Protein AF-A0AAV5NKU8-F1 (afdb_monomer)

Secondary structure (DSSP, 8-state):
-----HHHHHS-HHHHHHHHHT-B-SSTTSPP-TTSB-----HHHHHHHHHHHHHHT-----HHHHHHHHHHHHTT--TT---S-HHHHHHHHHHHHHTT-S-EETTEEHHHHHHHHHTS-HHHHHHHHHHHHHHHHHHHHT------------

Structure (mmCIF, N/CA/C/O backbone):
data_AF-A0AAV5NKU8-F1
#
_entry.id   AF-A0AAV5NKU8-F1
#
loop_
_atom_site.group_PDB
_atom_site.id
_atom_site.type_symbol
_atom_site.label_atom_id
_atom_site.label_alt_id
_atom_site.label_comp_id
_atom_site.label_asym_id
_atom_site.label_entity_id
_atom_site.label_seq_id
_atom_site.pdbx_PDB_ins_code
_atom_site.Cartn_x
_atom_site.Cartn_y
_atom_site.Cartn_z
_atom_site.occupancy
_atom_site.B_iso_or_equiv
_atom_site.auth_seq_id
_atom_site.auth_comp_id
_atom_site.auth_asym_id
_atom_site.auth_atom_id
_atom_site.pdbx_PDB_model_num
ATOM 1 N N . MET A 1 1 ? -5.478 -26.366 -15.149 1.00 40.47 1 MET A N 1
ATOM 2 C CA . MET A 1 1 ? -5.643 -24.991 -14.630 1.00 40.47 1 MET A CA 1
ATOM 3 C C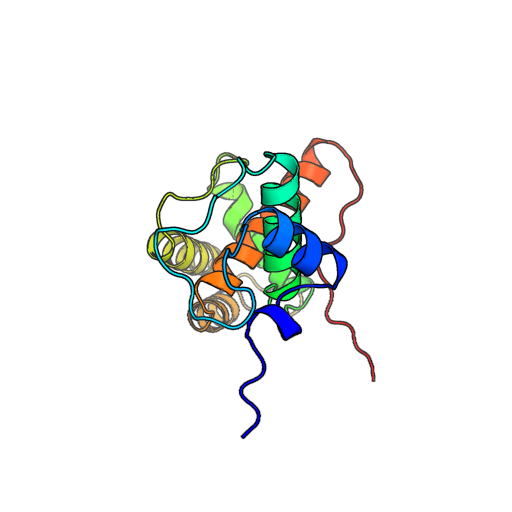 . MET A 1 1 ? -4.666 -24.119 -15.393 1.00 40.47 1 MET A C 1
ATOM 5 O O . MET A 1 1 ? -3.501 -24.484 -15.447 1.00 40.47 1 MET A O 1
ATOM 9 N N . ASN A 1 2 ? -5.136 -23.070 -16.071 1.00 46.34 2 ASN A N 1
ATOM 10 C CA . ASN A 1 2 ? -4.247 -22.144 -16.777 1.00 46.34 2 ASN A CA 1
ATOM 11 C C . ASN A 1 2 ? -3.330 -21.476 -15.747 1.00 46.34 2 ASN A C 1
ATOM 13 O O . ASN A 1 2 ? -3.816 -20.686 -14.940 1.00 46.34 2 ASN A O 1
ATOM 17 N N . ASN A 1 3 ? -2.034 -21.792 -15.777 1.00 55.09 3 ASN A N 1
ATOM 18 C CA . ASN A 1 3 ? -1.007 -20.992 -15.115 1.00 55.09 3 ASN A CA 1
ATOM 19 C C . ASN A 1 3 ? -0.924 -19.661 -15.868 1.00 55.09 3 ASN A C 1
ATOM 21 O O . ASN A 1 3 ? -0.111 -19.516 -16.776 1.00 55.09 3 ASN A O 1
ATOM 25 N N . LYS A 1 4 ? -1.831 -18.728 -15.562 1.00 61.09 4 LYS A N 1
ATOM 26 C CA . LYS A 1 4 ? -1.639 -17.330 -15.947 1.00 61.09 4 LYS A CA 1
ATOM 27 C C . LYS A 1 4 ? -0.415 -16.829 -15.196 1.00 61.09 4 LYS A C 1
ATOM 29 O O . LYS A 1 4 ? -0.316 -17.060 -13.988 1.00 61.09 4 LYS A O 1
ATOM 34 N N . ASP A 1 5 ? 0.512 -16.206 -15.911 1.00 69.12 5 ASP A N 1
ATOM 35 C CA . ASP A 1 5 ? 1.701 -15.644 -15.290 1.00 69.12 5 ASP A CA 1
ATOM 36 C C . ASP A 1 5 ? 1.256 -14.535 -14.317 1.00 69.12 5 ASP A C 1
ATOM 38 O O . ASP A 1 5 ? 0.379 -13.741 -14.675 1.00 69.12 5 ASP A O 1
ATOM 42 N N . PRO A 1 6 ? 1.798 -14.462 -13.087 1.00 71.44 6 PRO A N 1
ATOM 43 C CA . PRO A 1 6 ? 1.583 -13.335 -12.184 1.00 71.44 6 PRO A CA 1
ATOM 44 C C . PRO A 1 6 ? 1.677 -11.962 -12.850 1.00 71.44 6 PRO A C 1
ATOM 46 O O . PRO A 1 6 ? 0.877 -11.073 -12.559 1.00 71.44 6 PRO A O 1
ATOM 49 N N . ILE A 1 7 ? 2.594 -11.806 -13.803 1.00 70.88 7 ILE A N 1
ATOM 50 C CA . ILE A 1 7 ? 2.791 -10.566 -14.556 1.00 70.88 7 ILE A CA 1
ATOM 51 C C . ILE A 1 7 ? 1.539 -10.178 -15.365 1.00 70.88 7 ILE A C 1
ATOM 53 O O . ILE A 1 7 ? 1.243 -8.989 -15.511 1.00 70.88 7 ILE A O 1
ATOM 57 N N . ASP A 1 8 ? 0.764 -11.156 -15.841 1.00 74.31 8 ASP A N 1
ATOM 58 C CA . ASP A 1 8 ? -0.395 -10.920 -16.707 1.00 74.31 8 ASP A CA 1
ATOM 59 C C . ASP A 1 8 ? -1.555 -10.228 -15.980 1.00 74.31 8 ASP A C 1
ATOM 61 O O . ASP A 1 8 ? -2.326 -9.494 -16.604 1.00 74.31 8 ASP A O 1
ATOM 65 N N . PHE A 1 9 ? -1.693 -10.451 -14.669 1.00 77.69 9 PHE A N 1
ATOM 66 C CA . PHE A 1 9 ? -2.728 -9.806 -13.857 1.00 77.69 9 PHE A CA 1
ATOM 67 C C . PHE A 1 9 ? -2.180 -8.675 -12.977 1.00 77.69 9 PHE A C 1
ATOM 69 O O . PHE A 1 9 ? -2.890 -7.698 -12.727 1.00 77.69 9 PHE A O 1
ATOM 76 N N . LEU A 1 10 ? -0.907 -8.739 -12.571 1.00 72.75 10 LEU A N 1
ATOM 77 C CA . LEU A 1 10 ? -0.273 -7.696 -11.760 1.00 72.75 10 LEU A CA 1
ATOM 78 C C . LEU A 1 10 ? 0.143 -6.463 -12.560 1.00 72.75 10 LEU A C 1
ATOM 80 O O . LEU A 1 10 ? 0.176 -5.383 -11.989 1.00 72.75 10 LEU A O 1
ATOM 84 N N . PHE A 1 11 ? 0.367 -6.532 -13.875 1.00 78.19 11 PHE A N 1
ATOM 85 C CA . PHE A 1 11 ? 0.827 -5.367 -14.651 1.00 78.19 11 PHE A CA 1
ATOM 86 C C . PHE A 1 11 ? 0.007 -5.127 -15.924 1.00 78.19 11 PHE A C 1
ATOM 88 O O . PHE A 1 11 ? -0.521 -6.056 -16.524 1.00 78.19 11 PHE A O 1
ATOM 95 N N . SER A 1 12 ? -0.164 -3.860 -16.288 1.00 82.88 12 SER A N 1
ATOM 96 C CA . SER A 1 12 ? -0.740 -3.378 -17.543 1.00 82.88 12 SER A CA 1
ATOM 97 C C . SER A 1 12 ? 0.177 -3.716 -18.719 1.00 82.88 12 SER A C 1
ATOM 99 O O . SER A 1 12 ? 1.349 -4.029 -18.517 1.00 82.88 12 SER A O 1
ATOM 101 N N . ASP A 1 13 ? -0.318 -3.623 -19.956 1.00 79.19 13 ASP A N 1
ATOM 102 C CA . ASP A 1 13 ? 0.513 -3.840 -21.150 1.00 79.19 13 ASP A CA 1
ATOM 103 C C . ASP A 1 13 ? 1.748 -2.929 -21.176 1.00 79.19 13 ASP A C 1
ATOM 105 O O . ASP A 1 13 ? 2.859 -3.408 -21.389 1.00 79.19 13 ASP A O 1
ATOM 109 N N . THR A 1 14 ? 1.586 -1.643 -20.852 1.00 80.19 14 THR A N 1
ATOM 110 C CA . THR A 1 14 ? 2.699 -0.686 -20.770 1.00 80.19 14 THR A CA 1
ATOM 111 C C . THR A 1 14 ? 3.731 -1.101 -19.723 1.00 80.19 14 THR A C 1
ATOM 113 O O . THR A 1 14 ? 4.932 -1.072 -19.987 1.00 80.19 14 THR A O 1
ATOM 116 N N . SER A 1 15 ? 3.291 -1.526 -18.539 1.00 79.31 15 SER A N 1
ATOM 117 C CA . SER A 1 15 ? 4.205 -1.975 -17.484 1.00 79.31 15 SER A CA 1
ATOM 118 C C . SER A 1 15 ? 4.860 -3.311 -17.801 1.00 79.31 15 SER A C 1
ATOM 120 O O . SER A 1 15 ? 6.031 -3.504 -17.482 1.00 79.31 15 SER A O 1
ATOM 122 N N . ARG A 1 16 ? 4.166 -4.207 -18.509 1.00 78.06 16 ARG A N 1
ATOM 123 C CA . ARG A 1 16 ? 4.770 -5.417 -19.071 1.00 78.06 16 ARG A CA 1
ATOM 124 C C . ARG A 1 16 ? 5.858 -5.076 -20.079 1.00 78.06 16 ARG A C 1
ATOM 126 O O . ARG A 1 16 ? 6.945 -5.631 -19.991 1.00 78.06 16 ARG A O 1
ATOM 133 N N . GLU A 1 17 ? 5.617 -4.134 -20.988 1.00 74.12 17 GLU A N 1
ATOM 134 C CA . GLU A 1 17 ? 6.649 -3.664 -21.915 1.00 74.12 17 GLU A CA 1
ATOM 135 C C . GLU A 1 17 ? 7.850 -3.063 -21.186 1.00 74.12 17 GLU A C 1
ATOM 137 O O . GLU A 1 17 ? 8.984 -3.308 -21.591 1.00 74.12 17 GLU A O 1
ATOM 142 N N . ILE A 1 18 ? 7.624 -2.287 -20.121 1.00 73.56 18 ILE A N 1
ATOM 143 C CA . ILE A 1 18 ? 8.708 -1.772 -19.282 1.00 73.56 18 ILE A CA 1
ATOM 144 C C . ILE A 1 18 ? 9.472 -2.949 -18.664 1.00 73.56 18 ILE A C 1
ATOM 146 O O . ILE A 1 18 ? 10.675 -3.031 -18.871 1.00 73.56 18 ILE A O 1
ATOM 150 N N . LEU A 1 19 ? 8.799 -3.889 -17.990 1.00 71.50 19 LEU A N 1
ATOM 151 C CA . LEU A 1 19 ? 9.418 -5.078 -17.384 1.00 71.50 19 LEU A CA 1
ATOM 152 C C . LEU A 1 19 ? 10.234 -5.896 -18.393 1.00 71.50 19 LEU A C 1
ATOM 154 O O . LEU A 1 19 ? 11.363 -6.271 -18.094 1.00 71.50 19 LEU A O 1
ATOM 158 N N . PHE A 1 20 ? 9.703 -6.129 -19.595 1.00 69.88 20 PHE A N 1
ATOM 159 C CA . PHE A 1 20 ? 10.420 -6.832 -20.658 1.00 69.88 20 PHE A CA 1
ATOM 160 C C . PHE A 1 20 ? 11.594 -6.020 -21.213 1.00 69.88 20 PHE A C 1
ATOM 162 O O . PHE A 1 20 ? 12.604 -6.601 -21.581 1.00 69.88 20 PHE A O 1
ATOM 169 N N . LYS A 1 21 ? 11.525 -4.684 -21.230 1.00 66.12 21 LYS A N 1
ATOM 170 C CA . LYS A 1 21 ? 12.679 -3.830 -21.568 1.00 66.12 21 LYS A CA 1
ATOM 171 C C . LYS A 1 21 ? 13.755 -3.831 -20.478 1.00 66.12 21 LYS A C 1
ATOM 173 O O . LYS A 1 21 ? 14.907 -3.540 -20.783 1.00 66.12 21 LYS A O 1
ATOM 178 N N . LEU A 1 22 ? 13.398 -4.146 -19.230 1.00 64.69 22 LEU A N 1
ATOM 179 C CA . LEU A 1 22 ? 14.352 -4.308 -18.125 1.00 64.69 22 LEU A CA 1
ATOM 180 C C . LEU A 1 22 ? 15.054 -5.674 -18.132 1.00 64.69 22 LEU A C 1
ATOM 182 O O . LEU A 1 22 ? 15.999 -5.869 -17.372 1.00 64.69 22 LEU A O 1
ATOM 186 N N . VAL A 1 23 ? 14.601 -6.620 -18.958 1.00 61.53 23 VAL A N 1
ATOM 187 C CA . VAL A 1 23 ? 15.121 -7.990 -19.005 1.00 61.53 23 VAL A CA 1
ATOM 188 C C . VAL A 1 23 ? 15.324 -8.401 -20.464 1.00 61.53 23 VAL A C 1
ATOM 190 O O . VAL A 1 23 ? 14.366 -8.806 -21.119 1.00 61.53 23 VAL A O 1
ATOM 193 N N . ASP A 1 24 ? 16.555 -8.362 -20.987 1.00 56.38 24 ASP A N 1
ATOM 194 C CA . ASP A 1 24 ? 16.829 -8.974 -22.293 1.00 56.38 24 ASP A CA 1
ATOM 195 C C . ASP A 1 24 ? 16.977 -10.491 -22.129 1.00 56.38 24 ASP A C 1
ATOM 197 O O . ASP A 1 24 ? 18.058 -11.021 -21.854 1.00 56.38 24 ASP A O 1
ATOM 201 N N . LYS A 1 25 ? 15.854 -11.208 -22.257 1.00 53.19 25 LYS A N 1
ATOM 202 C CA . LYS A 1 25 ? 15.877 -12.668 -22.342 1.00 53.19 25 LYS A CA 1
ATOM 203 C C . LYS A 1 25 ? 16.493 -13.074 -23.675 1.00 53.19 25 LYS A C 1
ATOM 205 O O . LYS A 1 25 ? 15.813 -13.013 -24.702 1.00 53.19 25 LYS A O 1
ATOM 210 N N . LYS A 1 26 ? 17.705 -13.640 -23.654 1.00 53.38 26 LYS A N 1
ATOM 211 C CA . LYS A 1 26 ? 18.305 -14.258 -24.859 1.00 53.38 26 LYS A CA 1
ATOM 212 C C . LYS A 1 26 ? 17.389 -15.316 -25.480 1.00 53.38 26 LYS A C 1
ATOM 214 O O . LYS A 1 26 ? 17.390 -15.512 -26.697 1.00 53.38 26 LYS A O 1
ATOM 219 N N . HIS A 1 27 ? 16.568 -15.964 -24.650 1.00 55.94 27 HIS A N 1
ATOM 220 C CA . HIS A 1 27 ? 15.579 -16.956 -25.057 1.00 55.94 27 HIS A CA 1
ATOM 221 C C . HIS A 1 27 ? 14.190 -16.617 -24.477 1.00 55.94 27 HIS A C 1
ATOM 223 O O . HIS A 1 27 ? 13.855 -17.034 -23.368 1.00 55.94 27 HIS A O 1
ATOM 229 N N . PRO A 1 28 ? 13.322 -15.895 -25.217 1.00 53.19 28 PRO A N 1
ATOM 230 C CA . PRO A 1 28 ? 12.057 -15.356 -24.694 1.00 53.19 28 PRO A CA 1
ATOM 231 C C . PRO A 1 28 ? 11.029 -16.411 -24.244 1.00 53.19 28 PRO A C 1
ATOM 233 O O . PRO A 1 28 ? 10.048 -16.066 -23.591 1.00 53.19 28 PRO A O 1
ATOM 236 N N . LYS A 1 29 ? 11.237 -17.693 -24.571 1.00 53.25 29 LYS A N 1
ATOM 237 C CA . LYS A 1 29 ? 10.358 -18.814 -24.187 1.00 53.25 29 LYS A CA 1
ATOM 238 C C . LYS A 1 29 ? 10.923 -19.696 -23.069 1.00 53.25 29 LYS A C 1
ATOM 240 O O . LYS A 1 29 ? 10.268 -20.661 -22.686 1.00 53.25 29 LYS A O 1
ATOM 245 N N . GLU A 1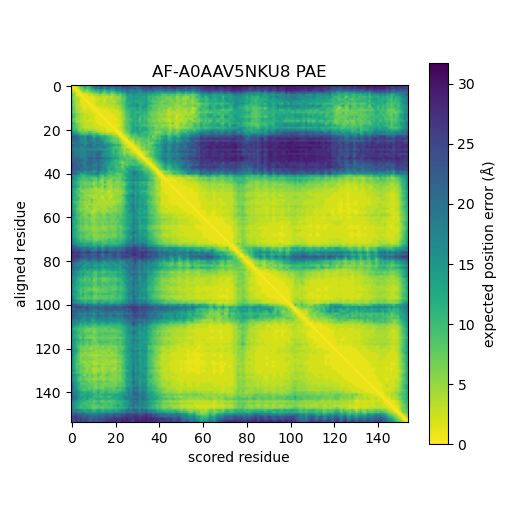 30 ? 12.113 -19.390 -22.560 1.00 53.75 30 GLU A N 1
ATOM 246 C CA . GLU A 1 30 ? 12.783 -20.187 -21.531 1.00 53.75 30 GLU A CA 1
ATOM 247 C C . GLU A 1 30 ? 12.692 -19.519 -20.145 1.00 53.75 30 GLU A C 1
ATOM 249 O O . GLU A 1 30 ? 12.362 -18.329 -19.998 1.00 53.75 30 GLU A O 1
ATOM 254 N N . LEU A 1 31 ? 12.928 -20.322 -19.102 1.00 52.31 31 LEU A N 1
ATOM 255 C CA . LEU A 1 31 ? 13.062 -19.832 -17.729 1.00 52.31 31 LEU A CA 1
ATOM 256 C C . LEU A 1 31 ? 14.261 -18.879 -17.658 1.00 52.31 31 LEU A C 1
ATOM 258 O O . LEU A 1 31 ? 15.283 -19.140 -18.287 1.00 52.31 31 LEU A O 1
ATOM 262 N N . ALA A 1 32 ? 14.124 -17.784 -16.903 1.00 54.75 32 ALA A N 1
ATOM 263 C CA . ALA A 1 32 ? 15.195 -16.801 -16.754 1.00 54.75 32 ALA A CA 1
ATOM 264 C C . ALA A 1 32 ? 16.474 -17.499 -16.269 1.00 54.75 32 ALA A C 1
ATOM 266 O O . ALA A 1 32 ? 16.460 -18.207 -15.258 1.00 54.75 32 ALA A O 1
ATOM 267 N N . SER A 1 33 ? 17.564 -17.325 -17.010 1.00 52.12 33 SER A N 1
ATOM 268 C CA . SER A 1 33 ? 18.875 -17.869 -16.663 1.00 52.12 33 SER A CA 1
ATOM 269 C C . SER A 1 33 ? 19.802 -16.695 -16.362 1.00 52.12 33 SER A C 1
ATOM 271 O O . SER A 1 33 ? 19.637 -15.621 -16.929 1.00 52.12 33 SER A O 1
ATOM 273 N N . GLY A 1 34 ? 20.798 -16.863 -15.489 1.00 48.47 34 GLY A N 1
ATOM 274 C CA . GLY A 1 34 ? 21.737 -15.788 -15.114 1.00 48.47 34 GLY A CA 1
ATOM 275 C C . GLY A 1 34 ? 22.653 -15.279 -16.244 1.00 48.47 34 GLY A C 1
ATOM 276 O O . GLY A 1 34 ? 23.720 -14.751 -15.954 1.00 48.47 34 GLY A O 1
ATOM 277 N N . THR A 1 35 ? 22.282 -15.494 -17.509 1.00 50.06 35 THR A N 1
ATOM 278 C CA . THR A 1 35 ? 22.993 -15.087 -18.731 1.00 50.06 35 THR A CA 1
ATOM 279 C C . THR A 1 35 ? 22.223 -14.056 -19.574 1.00 50.06 35 THR A C 1
ATOM 281 O O . THR A 1 35 ? 22.706 -13.656 -20.641 1.00 50.06 35 THR A O 1
ATOM 284 N N . ASP A 1 36 ? 21.044 -13.642 -19.095 1.00 59.28 36 ASP A N 1
ATOM 285 C CA . ASP A 1 36 ? 20.210 -12.587 -19.673 1.00 59.28 36 ASP A CA 1
ATOM 286 C C . ASP A 1 36 ? 20.886 -11.214 -19.483 1.00 59.28 36 ASP A C 1
ATOM 288 O O . ASP A 1 36 ? 21.386 -10.901 -18.397 1.00 59.28 36 ASP A O 1
ATOM 292 N N . ASP A 1 37 ? 20.944 -10.407 -20.547 1.00 54.22 37 ASP A N 1
ATOM 293 C CA . ASP A 1 37 ? 21.579 -9.087 -20.514 1.00 54.22 37 ASP A CA 1
ATOM 294 C C . ASP A 1 37 ? 20.602 -8.092 -19.853 1.00 54.22 37 ASP A C 1
ATOM 296 O O . ASP A 1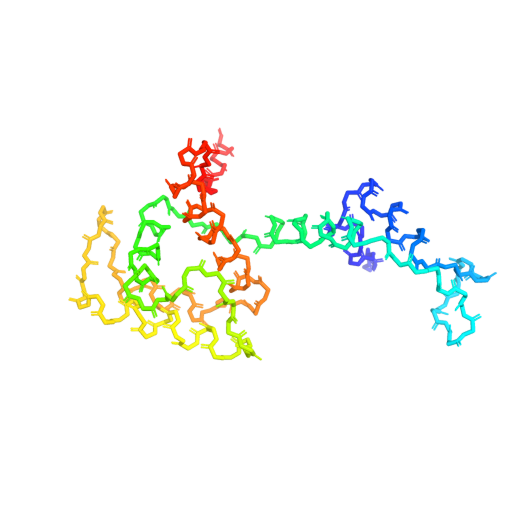 37 ? 19.553 -7.733 -20.385 1.00 54.22 37 ASP A O 1
ATOM 300 N N . VAL A 1 38 ? 20.895 -7.671 -18.623 1.00 54.75 38 VAL A N 1
ATOM 301 C CA . VAL A 1 38 ? 20.043 -6.718 -17.896 1.00 54.75 38 VAL A CA 1
ATOM 302 C C . VAL A 1 38 ? 20.456 -5.303 -18.302 1.00 54.75 38 VAL A C 1
ATOM 304 O O . VAL A 1 38 ? 21.540 -4.847 -17.938 1.00 54.75 38 VAL A O 1
ATOM 307 N N . PHE A 1 39 ? 19.614 -4.591 -19.055 1.00 55.94 39 PHE A N 1
ATOM 308 C CA . PHE A 1 39 ? 19.790 -3.146 -19.238 1.00 55.94 39 PHE A CA 1
ATOM 309 C C . PHE A 1 39 ? 19.572 -2.431 -17.901 1.00 55.94 39 PHE A C 1
ATOM 311 O O . PHE A 1 39 ? 18.681 -2.806 -17.137 1.00 55.94 39 PHE A O 1
ATOM 318 N N . GLU A 1 40 ? 20.350 -1.380 -17.620 1.00 55.81 40 GLU A N 1
ATOM 319 C CA . GLU A 1 40 ? 20.123 -0.560 -16.427 1.00 55.81 40 GLU A CA 1
ATOM 320 C C . GLU A 1 40 ? 18.710 0.047 -16.483 1.00 55.81 40 GLU A C 1
ATOM 322 O O . GLU A 1 40 ? 18.416 0.845 -17.383 1.00 55.81 40 GLU A O 1
ATOM 327 N N . PRO A 1 41 ? 17.810 -0.308 -15.548 1.00 63.53 41 PRO A N 1
ATOM 328 C CA . PRO A 1 41 ? 16.500 0.308 -15.490 1.00 63.53 41 PRO A CA 1
ATOM 329 C C . PRO A 1 41 ? 16.654 1.811 -15.278 1.00 63.53 41 PRO A C 1
ATOM 331 O O . PRO A 1 41 ? 17.393 2.256 -14.397 1.00 63.53 41 PRO A O 1
ATOM 334 N N . THR A 1 42 ? 15.901 2.619 -16.028 1.00 71.62 42 THR A N 1
ATOM 335 C CA . THR A 1 42 ? 15.774 4.026 -15.643 1.00 71.62 42 THR A CA 1
ATOM 336 C C . THR A 1 42 ? 15.058 4.091 -14.296 1.00 71.62 42 THR A C 1
ATOM 338 O O . THR A 1 42 ? 14.092 3.367 -14.051 1.00 71.62 42 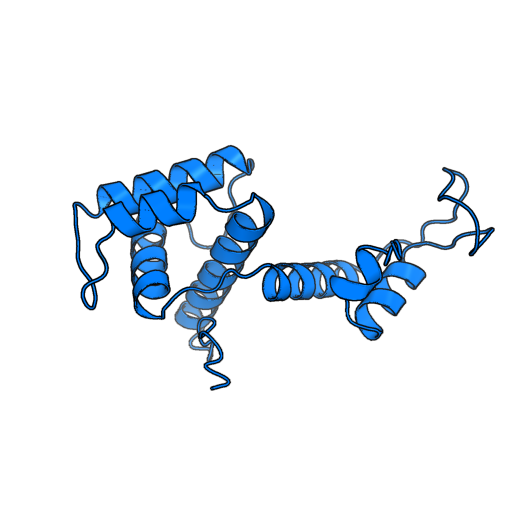THR A O 1
ATOM 341 N N . ILE A 1 43 ? 15.503 4.986 -13.418 1.00 71.38 43 ILE A N 1
ATOM 342 C CA . ILE A 1 43 ? 14.861 5.224 -12.117 1.00 71.38 43 ILE A CA 1
ATOM 343 C C . ILE A 1 43 ? 13.349 5.480 -12.291 1.00 71.38 43 ILE A C 1
ATOM 345 O O . ILE A 1 43 ? 12.534 4.998 -11.508 1.00 71.38 43 ILE A O 1
ATOM 349 N N . SER A 1 44 ? 12.962 6.174 -13.365 1.00 73.75 44 SER A N 1
ATOM 350 C CA . SER A 1 44 ? 11.564 6.421 -13.728 1.00 73.75 44 SER A CA 1
ATOM 351 C C . SER A 1 44 ? 10.774 5.138 -13.994 1.00 73.75 44 SER A C 1
ATOM 353 O O . SER A 1 44 ? 9.658 5.015 -13.502 1.00 73.75 44 SER A O 1
ATOM 355 N N . ALA A 1 45 ? 11.343 4.174 -14.724 1.00 76.38 45 ALA A N 1
ATOM 356 C CA . ALA A 1 45 ? 10.695 2.890 -14.986 1.00 76.38 45 ALA A CA 1
ATOM 357 C C . ALA A 1 45 ? 10.417 2.118 -13.688 1.00 76.38 45 ALA A C 1
ATOM 359 O O . ALA A 1 45 ? 9.319 1.599 -13.505 1.00 76.38 45 ALA A O 1
ATOM 360 N N . VAL A 1 46 ? 11.377 2.102 -12.757 1.00 78.94 46 VAL A N 1
ATOM 361 C CA . VAL A 1 46 ? 11.209 1.450 -11.447 1.00 78.94 46 VAL A CA 1
ATOM 362 C C . VAL A 1 46 ? 10.078 2.096 -10.649 1.00 78.94 46 VAL A C 1
ATOM 364 O O . VAL A 1 46 ? 9.244 1.386 -10.093 1.00 78.94 46 VAL A O 1
ATOM 367 N N . PHE A 1 47 ? 10.011 3.430 -10.616 1.00 80.00 47 PHE A N 1
ATOM 368 C CA . PHE A 1 47 ? 8.948 4.129 -9.891 1.00 80.00 47 PHE A CA 1
ATOM 369 C C . PHE A 1 47 ? 7.564 3.931 -10.510 1.00 80.00 47 PHE A C 1
ATOM 371 O O . PHE A 1 47 ? 6.606 3.788 -9.760 1.00 80.00 47 PHE A O 1
ATOM 378 N N . VAL A 1 48 ? 7.455 3.876 -11.842 1.00 84.50 48 VAL A N 1
ATOM 379 C CA . VAL A 1 48 ? 6.184 3.582 -12.527 1.00 84.50 48 VAL A CA 1
ATOM 380 C C . VAL A 1 48 ? 5.693 2.177 -12.180 1.00 84.50 48 VAL A C 1
ATOM 382 O O . VAL A 1 48 ? 4.535 2.004 -11.813 1.00 84.50 48 VAL A O 1
ATOM 385 N N . LEU A 1 49 ? 6.578 1.178 -12.237 1.00 85.50 49 LEU A N 1
ATOM 386 C CA . LEU A 1 49 ? 6.227 -0.198 -11.879 1.00 85.50 49 LEU A CA 1
ATOM 387 C C . LEU A 1 49 ? 5.843 -0.328 -10.403 1.00 85.50 49 LEU A C 1
ATOM 389 O O . LEU A 1 49 ? 4.902 -1.046 -10.072 1.00 85.50 49 LEU A O 1
ATOM 393 N N . PHE A 1 50 ? 6.560 0.369 -9.521 1.00 86.56 50 PHE A N 1
ATOM 394 C CA . PHE A 1 50 ? 6.249 0.394 -8.098 1.00 86.56 50 PHE A CA 1
ATOM 395 C C . PHE A 1 50 ? 4.885 1.039 -7.827 1.00 86.56 50 PHE A C 1
ATOM 397 O O . PHE A 1 50 ? 4.081 0.452 -7.110 1.00 86.56 50 PHE A O 1
ATOM 404 N N . ASP A 1 51 ? 4.604 2.204 -8.419 1.00 89.00 51 ASP A N 1
ATOM 405 C CA . ASP A 1 51 ? 3.307 2.879 -8.299 1.00 89.00 51 ASP A CA 1
ATOM 406 C C . ASP A 1 51 ? 2.164 1.980 -8.786 1.00 89.00 51 ASP A C 1
ATOM 408 O O . ASP A 1 51 ? 1.188 1.781 -8.064 1.00 89.00 51 ASP A O 1
ATOM 412 N N . GLU A 1 52 ? 2.304 1.353 -9.960 1.00 90.31 52 GLU A N 1
ATOM 413 C CA . GLU A 1 52 ? 1.269 0.447 -10.463 1.00 90.31 52 GLU A CA 1
ATOM 414 C C . GLU A 1 52 ? 1.044 -0.745 -9.523 1.00 90.31 52 GLU A C 1
ATOM 416 O O . GLU A 1 52 ? -0.103 -1.086 -9.222 1.00 90.31 52 GLU A O 1
ATOM 421 N N . LEU A 1 53 ? 2.123 -1.353 -9.021 1.00 88.56 53 LEU A N 1
ATOM 422 C CA . LEU A 1 53 ? 2.030 -2.470 -8.088 1.00 88.56 53 LEU A CA 1
ATOM 423 C C . LEU A 1 53 ? 1.316 -2.060 -6.793 1.00 88.56 53 LEU A C 1
ATOM 425 O O . LEU A 1 53 ? 0.425 -2.773 -6.339 1.00 88.56 53 LEU A O 1
ATOM 429 N N . MET A 1 54 ? 1.663 -0.906 -6.215 1.00 92.31 54 MET A N 1
ATOM 430 C CA . MET A 1 54 ? 1.013 -0.412 -4.997 1.00 92.31 54 MET A CA 1
ATOM 431 C C . MET A 1 54 ? -0.463 -0.096 -5.235 1.00 92.31 54 MET A C 1
ATOM 433 O O . MET A 1 54 ? -1.298 -0.457 -4.409 1.00 92.31 54 MET A O 1
ATOM 437 N N . ASN A 1 55 ? -0.814 0.514 -6.369 1.00 90.81 55 ASN A N 1
ATOM 438 C CA . ASN A 1 55 ? -2.208 0.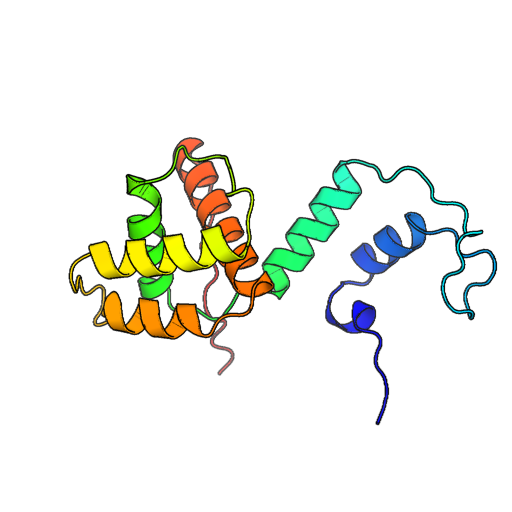802 -6.701 1.00 90.81 55 ASN A CA 1
ATOM 439 C C . ASN A 1 55 ? -3.031 -0.481 -6.868 1.00 90.81 55 ASN A C 1
ATOM 441 O O . ASN A 1 55 ? -4.130 -0.568 -6.330 1.00 90.81 55 ASN A O 1
ATOM 445 N N . LYS A 1 56 ? -2.497 -1.513 -7.533 1.00 89.81 56 LYS A N 1
ATOM 446 C CA . LYS A 1 56 ? -3.211 -2.793 -7.681 1.00 89.81 56 LYS A CA 1
ATOM 447 C C . LYS A 1 56 ? -3.285 -3.623 -6.409 1.00 89.81 56 LYS A C 1
ATOM 449 O O . LYS A 1 56 ? -4.210 -4.413 -6.260 1.00 89.81 56 LYS A O 1
ATOM 454 N N . SER A 1 57 ? -2.305 -3.491 -5.522 1.00 91.25 57 SER A N 1
ATOM 455 C CA . SER A 1 57 ? -2.285 -4.177 -4.226 1.00 91.25 57 SER A CA 1
ATOM 456 C C . SER A 1 57 ? -2.914 -3.355 -3.103 1.00 91.25 57 SER A C 1
ATOM 458 O O . SER A 1 57 ? -2.830 -3.749 -1.943 1.00 91.25 57 SER A O 1
ATOM 460 N N . THR A 1 58 ? -3.519 -2.209 -3.420 1.00 93.56 58 THR A N 1
ATOM 461 C CA . THR A 1 58 ? -4.245 -1.406 -2.439 1.00 93.56 58 THR A CA 1
ATOM 462 C C . THR A 1 58 ? -5.492 -2.176 -1.994 1.00 93.56 58 THR A C 1
ATOM 464 O O . THR A 1 58 ? -6.314 -2.514 -2.844 1.00 93.56 58 THR A O 1
ATOM 467 N N . PRO A 1 59 ? -5.648 -2.464 -0.690 1.00 93.44 59 PRO A N 1
ATOM 468 C CA . PRO A 1 59 ? -6.811 -3.187 -0.193 1.00 93.44 59 PRO A CA 1
ATOM 469 C C . PRO A 1 59 ? -8.071 -2.314 -0.223 1.00 93.44 59 PRO A C 1
ATOM 471 O O . PRO A 1 59 ? -8.004 -1.091 -0.068 1.00 93.44 59 PRO A O 1
ATOM 474 N N . ASP A 1 60 ? -9.231 -2.962 -0.333 1.00 91.75 60 ASP A N 1
ATOM 475 C CA . ASP A 1 60 ? -10.530 -2.297 -0.238 1.00 91.75 60 ASP A CA 1
ATOM 476 C C . ASP A 1 60 ? -10.805 -1.849 1.205 1.00 91.75 60 ASP A C 1
ATOM 478 O O . ASP A 1 60 ? -11.102 -2.639 2.114 1.00 91.75 60 ASP A O 1
ATOM 482 N N . LEU A 1 61 ? -10.698 -0.539 1.410 1.00 92.25 61 LEU A N 1
ATOM 483 C CA . LEU A 1 61 ? -10.951 0.133 2.676 1.00 92.25 61 LEU A CA 1
ATOM 484 C C . LEU A 1 61 ? -11.991 1.239 2.483 1.00 92.25 61 LEU A C 1
ATOM 486 O O . LEU A 1 61 ? -11.954 1.999 1.512 1.00 92.25 61 LEU A O 1
ATOM 490 N N . TYR A 1 62 ? -12.916 1.354 3.431 1.00 91.00 62 TYR A N 1
ATOM 491 C CA . TYR A 1 62 ? -13.847 2.470 3.494 1.00 91.00 62 TYR A CA 1
ATOM 492 C C . TYR A 1 62 ? -13.096 3.774 3.762 1.00 91.00 62 TYR A C 1
ATOM 494 O O . TYR A 1 62 ? -12.045 3.803 4.402 1.00 91.00 62 TYR A O 1
ATOM 502 N N . HIS A 1 63 ? -13.677 4.892 3.329 1.00 90.06 63 HIS A N 1
ATOM 503 C CA . HIS A 1 63 ? -13.076 6.210 3.530 1.00 90.06 63 HIS A CA 1
ATOM 504 C C . HIS A 1 63 ? -12.760 6.501 5.009 1.00 90.06 63 HIS A C 1
ATOM 506 O O . HIS A 1 63 ? -11.697 7.025 5.329 1.00 90.06 63 HIS A O 1
ATOM 512 N N . SER A 1 64 ? -13.646 6.106 5.923 1.00 90.44 64 SER A N 1
ATOM 513 C CA . SER A 1 64 ? -13.445 6.220 7.370 1.00 90.44 64 SER A CA 1
ATOM 514 C C . SER A 1 64 ? -12.258 5.399 7.887 1.00 90.44 64 SER A C 1
ATOM 516 O O . SER A 1 64 ? -11.521 5.889 8.741 1.00 90.44 64 SER A O 1
ATOM 518 N N . GLU A 1 65 ? -12.018 4.202 7.340 1.00 93.25 65 GLU A N 1
ATOM 519 C CA . GLU A 1 65 ? -10.837 3.388 7.669 1.00 93.25 65 GLU A CA 1
ATOM 520 C C . GLU A 1 65 ? -9.557 4.102 7.229 1.00 93.25 65 GLU A C 1
ATOM 522 O O . GLU A 1 65 ? -8.611 4.217 8.009 1.00 93.25 65 GLU A O 1
ATOM 527 N N . TRP A 1 66 ? -9.541 4.658 6.014 1.00 93.62 66 TRP A N 1
ATOM 528 C CA . TRP A 1 66 ? -8.397 5.431 5.530 1.00 93.62 66 TRP A CA 1
ATOM 529 C C . TRP A 1 66 ? -8.095 6.654 6.395 1.00 93.62 66 TRP A C 1
ATOM 531 O O . TRP A 1 66 ? -6.927 6.944 6.665 1.00 93.62 66 TRP A O 1
ATOM 541 N N . LEU A 1 67 ? -9.125 7.371 6.846 1.00 90.75 67 LEU A N 1
ATOM 542 C CA . LEU A 1 67 ? -8.957 8.521 7.733 1.00 90.75 67 LEU A CA 1
ATOM 543 C C . LEU A 1 67 ? -8.367 8.114 9.091 1.00 90.75 67 LEU A C 1
ATOM 545 O O . LEU A 1 67 ? -7.430 8.763 9.555 1.00 90.75 67 LEU A O 1
ATOM 549 N N . LEU A 1 68 ? -8.848 7.020 9.692 1.00 91.62 68 LEU A N 1
ATOM 550 C CA . LEU A 1 68 ? -8.299 6.491 10.947 1.00 91.62 68 LEU A CA 1
ATOM 551 C C . LEU A 1 68 ? -6.840 6.051 10.798 1.00 91.62 68 LEU A C 1
ATOM 553 O O . LEU A 1 68 ? -6.010 6.375 11.646 1.00 91.62 68 LEU A O 1
ATOM 557 N N . ILE A 1 69 ? -6.500 5.369 9.702 1.00 92.56 69 ILE A N 1
ATOM 558 C CA . ILE A 1 69 ? -5.115 4.980 9.401 1.00 92.56 69 ILE A CA 1
ATOM 559 C C . ILE A 1 69 ? -4.232 6.219 9.224 1.00 92.56 69 ILE A C 1
ATOM 561 O O . ILE A 1 69 ? -3.121 6.275 9.754 1.00 92.56 69 ILE A O 1
ATOM 565 N N . THR A 1 70 ? -4.723 7.228 8.500 1.00 90.31 70 THR A N 1
ATOM 566 C CA . THR A 1 70 ? -3.998 8.489 8.298 1.00 90.31 70 THR A CA 1
ATOM 567 C C . THR A 1 70 ? -3.701 9.146 9.639 1.00 90.31 70 THR A C 1
ATOM 569 O O . THR A 1 70 ? -2.563 9.540 9.895 1.00 90.31 70 THR A O 1
ATOM 572 N N . GLU A 1 71 ? -4.691 9.222 10.526 1.00 89.06 71 GLU A N 1
ATOM 573 C CA . GLU A 1 71 ? -4.528 9.790 11.863 1.00 89.06 71 GLU A CA 1
ATOM 574 C C . GLU A 1 71 ? -3.531 9.000 12.721 1.00 89.06 71 GLU A C 1
ATOM 576 O O . GLU A 1 71 ? -2.623 9.598 13.306 1.00 89.06 71 GLU A O 1
ATOM 581 N N . ALA A 1 72 ? -3.645 7.668 12.738 1.00 88.81 72 ALA A N 1
ATOM 582 C CA . ALA A 1 72 ? -2.738 6.782 13.466 1.00 88.81 72 ALA A CA 1
ATOM 583 C C . ALA A 1 72 ? -1.270 6.994 13.057 1.00 88.81 72 ALA A C 1
ATOM 585 O O . ALA A 1 72 ? -0.373 6.996 13.902 1.00 88.81 72 ALA A O 1
ATOM 586 N N . LEU A 1 73 ? -1.018 7.217 11.764 1.00 86.25 73 LEU A N 1
ATOM 587 C CA . LEU A 1 73 ? 0.334 7.377 11.227 1.00 86.25 73 LEU A CA 1
ATOM 588 C C . LEU A 1 73 ? 0.853 8.825 11.278 1.00 86.25 73 LEU A C 1
ATOM 590 O O . LEU A 1 73 ? 2.064 9.032 11.379 1.00 86.25 73 LEU A O 1
ATOM 594 N N . THR A 1 74 ? -0.028 9.831 11.268 1.00 80.81 74 THR A N 1
ATOM 595 C CA . THR A 1 74 ? 0.360 11.257 11.234 1.00 80.81 74 THR A CA 1
ATOM 596 C C . THR A 1 74 ? 1.147 11.682 12.476 1.00 80.81 74 THR A C 1
ATOM 598 O O . THR A 1 74 ? 2.087 12.467 12.370 1.00 80.81 74 THR A O 1
ATOM 601 N N . ASN A 1 75 ? 0.808 11.145 13.651 1.00 67.12 75 ASN A N 1
ATOM 602 C CA . ASN A 1 75 ? 1.418 11.568 14.917 1.00 67.12 75 ASN A CA 1
ATOM 603 C C . ASN A 1 75 ? 2.790 10.934 15.200 1.00 67.12 75 ASN A C 1
ATOM 605 O O . ASN A 1 75 ? 3.525 11.433 16.051 1.00 67.12 75 ASN A O 1
ATOM 609 N N . LYS A 1 76 ? 3.143 9.839 14.514 1.00 64.62 76 LYS A N 1
ATOM 610 C CA . LYS A 1 76 ? 4.334 9.034 14.838 1.00 64.62 76 LYS A CA 1
ATOM 611 C C . LYS A 1 76 ? 5.462 9.118 13.813 1.00 64.62 76 LYS A C 1
ATOM 613 O O . LYS A 1 76 ? 6.602 8.796 14.143 1.00 64.62 76 LYS A O 1
ATOM 618 N N . TYR A 1 77 ? 5.184 9.559 12.588 1.00 60.44 77 TYR A N 1
ATOM 619 C CA . TYR A 1 77 ? 6.161 9.511 11.503 1.00 60.44 77 TYR A CA 1
ATOM 620 C C . TYR A 1 77 ? 6.738 10.873 11.140 1.00 60.44 77 TYR A C 1
ATOM 622 O O . TYR A 1 77 ? 6.033 11.858 10.936 1.00 60.44 77 TYR A O 1
ATOM 630 N N . THR A 1 78 ? 8.058 10.901 10.934 1.00 54.84 78 THR A N 1
ATOM 631 C CA . THR A 1 78 ? 8.655 11.906 10.053 1.00 54.84 78 THR A CA 1
ATOM 632 C C . THR A 1 78 ? 8.184 11.577 8.627 1.00 54.84 78 THR A C 1
ATOM 634 O O . THR A 1 78 ? 8.448 10.464 8.172 1.00 54.84 78 THR A O 1
ATOM 637 N N . PRO A 1 79 ? 7.495 12.483 7.911 1.00 53.84 79 PRO A N 1
ATOM 638 C CA . PRO A 1 79 ? 6.514 12.108 6.879 1.00 53.84 79 PRO A CA 1
ATOM 639 C C . PRO A 1 79 ? 7.023 11.429 5.587 1.00 53.84 79 PRO A C 1
ATOM 641 O O . PRO A 1 79 ? 6.261 11.317 4.634 1.00 53.84 79 PRO A O 1
ATOM 644 N N . TYR A 1 80 ? 8.286 10.991 5.499 1.00 57.06 80 TYR A N 1
ATOM 645 C CA . TYR A 1 80 ? 8.900 10.594 4.219 1.00 57.06 80 TYR A CA 1
ATOM 646 C C . TYR A 1 80 ? 9.760 9.334 4.240 1.00 57.06 80 TYR A C 1
ATOM 648 O O . TYR A 1 80 ? 10.368 9.023 3.217 1.00 57.06 80 TYR A O 1
ATOM 656 N N . ARG A 1 81 ? 9.852 8.604 5.358 1.00 60.50 81 ARG A N 1
ATOM 657 C CA . ARG A 1 81 ? 10.684 7.394 5.407 1.00 60.50 81 ARG A CA 1
ATOM 658 C C . ARG A 1 81 ? 9.857 6.178 5.796 1.00 60.50 81 ARG A C 1
ATOM 660 O O . ARG A 1 81 ? 9.394 6.085 6.927 1.00 60.50 81 ARG A O 1
ATOM 667 N N . LEU A 1 82 ? 9.705 5.256 4.845 1.00 64.69 82 LEU A N 1
ATOM 668 C CA . LEU A 1 82 ? 9.203 3.910 5.114 1.00 64.69 82 LEU A CA 1
ATOM 669 C C . LEU A 1 82 ? 10.117 3.224 6.133 1.00 64.69 82 LEU A C 1
ATOM 671 O O . LEU A 1 82 ? 11.329 3.466 6.155 1.00 64.69 82 LEU A O 1
ATOM 675 N N . MET A 1 83 ? 9.548 2.365 6.977 1.00 71.62 83 MET A N 1
ATOM 676 C CA . MET A 1 83 ? 10.369 1.560 7.876 1.00 71.62 83 MET A CA 1
ATOM 677 C C . MET A 1 83 ? 11.197 0.548 7.077 1.00 71.62 83 MET A C 1
ATOM 679 O O . MET A 1 83 ? 10.772 0.040 6.044 1.00 71.62 83 MET A O 1
ATOM 683 N N . ASN A 1 84 ? 12.367 0.190 7.604 1.00 73.38 84 ASN A N 1
ATOM 684 C CA . ASN A 1 84 ? 13.302 -0.724 6.937 1.00 73.38 84 ASN A CA 1
ATOM 685 C C . ASN A 1 84 ? 12.877 -2.210 7.004 1.00 73.38 84 ASN A C 1
ATOM 687 O O . ASN A 1 84 ? 13.667 -3.084 6.658 1.00 73.38 84 ASN A O 1
ATOM 691 N N . SER A 1 85 ? 11.681 -2.522 7.515 1.00 83.19 85 SER A N 1
ATOM 692 C CA . SER A 1 85 ? 11.194 -3.893 7.705 1.00 83.19 85 SER A CA 1
ATOM 693 C C . SER A 1 85 ? 9.683 -3.969 7.517 1.00 83.19 85 SER A C 1
ATOM 695 O O . SER A 1 85 ? 8.949 -3.224 8.166 1.00 83.19 85 SER A O 1
ATOM 697 N N . LEU A 1 86 ? 9.230 -4.916 6.690 1.00 81.81 86 LEU A N 1
ATOM 698 C CA . LEU A 1 86 ? 7.811 -5.208 6.442 1.00 81.81 86 LEU A CA 1
ATOM 699 C C . LEU A 1 86 ? 7.076 -5.579 7.739 1.00 81.81 86 LEU A C 1
ATOM 701 O O . LEU A 1 86 ? 6.053 -4.987 8.076 1.00 81.81 86 LEU A O 1
ATOM 705 N N . ASN A 1 87 ? 7.669 -6.474 8.535 1.00 83.50 87 ASN A N 1
ATOM 706 C CA . ASN A 1 87 ? 7.141 -6.850 9.849 1.00 83.50 87 ASN A CA 1
ATOM 707 C C . ASN A 1 87 ? 7.086 -5.655 10.811 1.00 83.50 87 ASN A C 1
ATOM 709 O O . ASN A 1 87 ? 6.168 -5.554 11.624 1.00 83.50 87 ASN A O 1
ATOM 713 N N . GLY A 1 88 ? 8.063 -4.747 10.711 1.00 84.75 88 GLY A N 1
ATOM 714 C CA . GLY A 1 88 ? 8.072 -3.494 11.464 1.00 84.75 88 GLY A CA 1
ATOM 715 C C . GLY A 1 88 ? 6.895 -2.596 11.088 1.00 84.75 88 GLY A C 1
ATOM 716 O O . GLY A 1 88 ? 6.171 -2.161 11.978 1.00 84.75 88 GLY A O 1
ATOM 717 N N . MET A 1 89 ? 6.660 -2.396 9.786 1.00 86.75 89 MET A N 1
ATOM 718 C CA . MET A 1 89 ? 5.540 -1.594 9.275 1.00 86.75 89 MET A CA 1
ATOM 719 C C . MET A 1 89 ? 4.195 -2.139 9.742 1.00 86.75 89 MET A C 1
ATOM 721 O O . MET A 1 89 ? 3.380 -1.397 10.283 1.00 86.75 89 MET A O 1
ATOM 725 N N . LYS A 1 90 ? 3.975 -3.450 9.590 1.00 89.56 90 LYS A N 1
ATOM 726 C CA . LYS A 1 90 ? 2.720 -4.083 10.002 1.00 89.56 90 LYS A CA 1
ATOM 727 C C . LYS A 1 90 ? 2.470 -3.920 11.499 1.00 89.56 90 LYS A C 1
ATOM 729 O O . LYS A 1 90 ? 1.388 -3.500 11.898 1.00 89.56 90 LYS A O 1
ATOM 734 N N . ARG A 1 91 ? 3.474 -4.226 12.327 1.00 88.44 91 ARG A N 1
ATOM 735 C CA . ARG A 1 91 ? 3.366 -4.091 13.784 1.00 88.44 91 ARG A CA 1
ATOM 736 C C . ARG A 1 91 ? 3.087 -2.648 14.194 1.00 88.44 91 ARG A C 1
ATOM 738 O O . ARG A 1 91 ? 2.220 -2.428 15.030 1.00 88.44 91 ARG A O 1
ATOM 745 N N . GLU A 1 92 ? 3.807 -1.689 13.621 1.00 88.50 92 GLU A N 1
ATOM 746 C CA . GLU A 1 92 ? 3.641 -0.279 13.969 1.00 88.50 92 GLU A CA 1
ATOM 747 C C . GLU A 1 92 ? 2.253 0.231 13.593 1.00 88.50 92 GLU A C 1
ATOM 749 O O . GLU A 1 92 ? 1.627 0.917 14.395 1.00 88.50 92 GLU A O 1
ATOM 754 N N . LEU A 1 93 ? 1.752 -0.116 12.406 1.00 89.75 93 LEU A N 1
ATOM 755 C CA . LEU A 1 93 ? 0.418 0.286 11.971 1.00 89.75 93 LEU A CA 1
ATOM 756 C C . LEU A 1 93 ? -0.669 -0.272 12.898 1.00 89.75 93 LEU A C 1
ATOM 758 O O . LEU A 1 93 ? -1.528 0.482 13.349 1.00 89.75 93 LEU A O 1
ATOM 762 N N . VAL A 1 94 ? -0.594 -1.565 13.233 1.00 91.25 94 VAL A N 1
ATOM 763 C CA . VAL A 1 94 ? -1.532 -2.200 14.172 1.00 91.25 94 VAL A CA 1
ATOM 764 C C . VAL A 1 94 ? -1.475 -1.506 15.532 1.00 91.25 94 VAL A C 1
ATOM 766 O O . VAL A 1 94 ? -2.498 -1.018 16.001 1.00 91.25 94 VAL A O 1
ATOM 769 N N . MET A 1 95 ? -0.284 -1.373 16.123 1.00 89.31 95 MET A N 1
ATOM 770 C CA . MET A 1 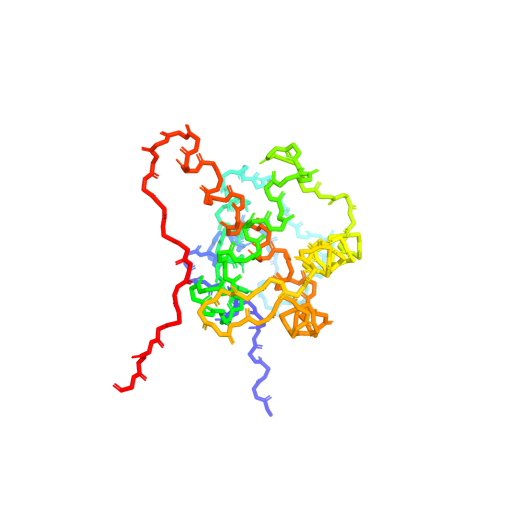95 ? -0.124 -0.720 17.426 1.00 89.31 95 MET A CA 1
ATOM 771 C C . MET A 1 95 ? -0.597 0.738 17.406 1.00 89.31 95 MET A C 1
ATOM 773 O O . MET A 1 95 ? -1.212 1.199 18.355 1.00 89.31 95 MET A O 1
ATOM 777 N N . SER A 1 96 ? -0.358 1.472 16.319 1.00 89.69 96 SER A N 1
ATOM 778 C CA . SER A 1 96 ? -0.780 2.874 16.205 1.00 89.69 96 SER A CA 1
ATOM 779 C C . SER A 1 96 ? -2.292 3.042 16.143 1.00 89.69 96 SER A C 1
ATOM 781 O O . SER A 1 96 ? -2.803 4.038 16.643 1.00 89.69 96 SER A O 1
ATOM 783 N N . LEU A 1 97 ? -3.006 2.083 15.557 1.00 90.31 97 LEU A N 1
ATOM 784 C CA . LEU A 1 97 ? -4.468 2.066 15.570 1.00 90.31 97 LEU A CA 1
ATOM 785 C C . LEU A 1 97 ? -5.029 1.683 16.941 1.00 90.31 97 LEU A C 1
ATOM 787 O O . LEU A 1 97 ? -6.032 2.252 17.374 1.00 90.31 97 LEU A O 1
ATOM 791 N N . GLU A 1 98 ? -4.375 0.757 17.642 1.00 89.19 98 GLU A N 1
ATOM 792 C CA . GLU A 1 98 ? -4.734 0.396 19.019 1.00 89.19 98 GLU A CA 1
ATOM 793 C C . GLU A 1 98 ? -4.505 1.571 19.984 1.00 89.19 98 GLU A C 1
ATOM 795 O O . GLU A 1 98 ? -5.352 1.847 20.835 1.00 89.19 98 GLU A O 1
ATOM 800 N N . ASP A 1 99 ? -3.421 2.327 19.791 1.00 88.00 99 ASP A N 1
ATOM 801 C CA . ASP A 1 99 ? -3.078 3.516 20.581 1.00 88.00 99 ASP A CA 1
ATOM 802 C C . ASP A 1 99 ? -4.086 4.670 20.417 1.00 88.00 99 ASP A C 1
ATOM 804 O O . ASP A 1 99 ? -4.121 5.571 21.258 1.00 88.00 99 ASP A O 1
ATOM 808 N N . LEU A 1 100 ? -4.939 4.654 19.380 1.00 86.00 100 LEU A N 1
ATOM 809 C CA . LEU A 1 100 ? -6.054 5.607 19.263 1.00 86.00 100 LEU A CA 1
ATOM 810 C C . LEU A 1 100 ? -7.142 5.379 20.330 1.00 86.00 100 LEU A C 1
ATOM 812 O O . LEU A 1 100 ? -8.019 6.228 20.485 1.00 86.00 100 LEU A O 1
ATOM 816 N N . GLY A 1 101 ? -7.087 4.274 21.083 1.00 76.31 101 GLY A N 1
ATOM 817 C CA . GLY A 1 101 ? -7.875 4.083 22.300 1.00 76.31 101 GLY A CA 1
ATOM 818 C C . GLY A 1 101 ? -9.369 3.846 22.071 1.00 76.31 101 GLY A C 1
ATOM 819 O O . GLY A 1 101 ? -10.179 4.354 22.843 1.00 76.31 101 GLY A O 1
ATOM 820 N N . GLY A 1 102 ? -9.739 3.101 21.023 1.00 69.06 102 GLY A N 1
ATOM 821 C CA . GLY A 1 102 ? -11.145 2.834 20.681 1.00 69.06 102 GLY A CA 1
ATOM 822 C C . GLY A 1 102 ? -11.846 4.049 20.077 1.00 69.06 102 GLY A C 1
ATOM 823 O O . GLY A 1 102 ? -13.045 4.256 20.259 1.00 69.06 102 GLY A O 1
ATOM 824 N N . LYS A 1 103 ? -11.078 4.919 19.412 1.00 76.06 103 LYS A N 1
ATOM 825 C CA . LYS A 1 103 ? -11.643 6.044 18.677 1.00 76.06 103 LYS A CA 1
ATOM 826 C C . LYS A 1 103 ? -12.506 5.497 17.548 1.00 76.06 103 LYS A C 1
ATOM 828 O O . LYS A 1 103 ? -12.010 4.786 16.676 1.00 76.06 103 LYS A O 1
ATOM 833 N N . GLU A 1 104 ? -13.769 5.900 17.541 1.00 76.81 104 GLU A N 1
ATOM 834 C CA . GLU A 1 104 ? -14.683 5.595 16.453 1.00 76.81 104 GLU A CA 1
ATOM 835 C C . GLU A 1 104 ? -14.769 6.758 15.467 1.00 76.81 104 GLU A C 1
ATOM 837 O O . GLU A 1 104 ? -14.933 7.923 15.846 1.00 76.81 104 GLU A O 1
ATOM 842 N N . LEU A 1 105 ? -14.699 6.436 14.178 1.00 75.38 105 LEU A N 1
ATOM 843 C CA . LEU A 1 105 ? -15.001 7.377 13.108 1.00 75.38 105 LEU A CA 1
ATOM 844 C C . LEU A 1 105 ? -16.028 6.748 12.170 1.00 75.38 105 LEU A C 1
ATOM 846 O O . LEU A 1 105 ? -15.768 5.714 11.562 1.00 75.38 105 LEU A O 1
ATOM 850 N N . PHE A 1 106 ? -17.202 7.375 12.050 1.00 74.06 106 PHE A N 1
ATOM 851 C CA . PHE A 1 106 ? -18.323 6.852 11.258 1.00 74.06 106 PHE A CA 1
ATOM 852 C C . PHE A 1 106 ? -18.670 5.383 11.592 1.00 74.06 106 PHE A C 1
ATOM 854 O O . PHE A 1 106 ? -18.867 4.574 10.690 1.00 74.06 106 PHE A O 1
ATOM 861 N N . ASN A 1 107 ? -18.746 5.047 12.888 1.00 78.38 107 ASN A N 1
ATOM 862 C CA . ASN A 1 107 ? -19.003 3.695 13.416 1.00 78.38 107 ASN A CA 1
ATOM 863 C C . ASN A 1 107 ? -17.920 2.650 13.092 1.00 78.38 107 ASN A C 1
ATOM 865 O O . ASN A 1 107 ? -18.193 1.455 13.153 1.00 78.38 107 ASN A O 1
ATOM 869 N N . ILE A 1 108 ? -16.712 3.079 12.721 1.00 82.12 108 ILE A N 1
ATOM 870 C CA . ILE A 1 108 ? -15.558 2.187 12.607 1.00 82.12 108 ILE A CA 1
ATOM 871 C C . ILE A 1 108 ? -14.687 2.371 13.834 1.00 82.12 108 ILE A C 1
ATOM 873 O O . ILE A 1 108 ? -14.151 3.458 14.044 1.00 82.12 108 ILE A O 1
ATOM 877 N N . ASP A 1 109 ? -14.546 1.300 14.605 1.00 88.19 109 ASP A N 1
ATOM 878 C CA . ASP A 1 109 ? -13.676 1.227 15.770 1.00 88.19 109 ASP A CA 1
ATOM 879 C C . ASP A 1 109 ? -12.218 0.964 15.358 1.00 88.19 109 ASP A C 1
ATOM 881 O O . ASP A 1 109 ? -11.918 0.104 14.520 1.00 88.19 109 ASP A O 1
ATOM 885 N N . SER A 1 110 ? -11.287 1.715 15.951 1.00 89.56 110 SER A N 1
ATOM 886 C CA . SER A 1 110 ? -9.865 1.613 15.616 1.00 89.56 110 SER A CA 1
ATOM 887 C C . SER A 1 110 ? -9.260 0.252 15.986 1.00 89.56 110 SER A C 1
ATOM 889 O O . SER A 1 110 ? -8.319 -0.195 15.325 1.00 89.56 110 SER A O 1
ATOM 891 N N . PHE A 1 111 ? -9.808 -0.440 16.990 1.00 90.06 111 PHE A N 1
ATOM 892 C CA . PHE A 1 111 ? -9.359 -1.767 17.411 1.00 90.06 111 PHE A CA 1
ATOM 893 C C . PHE A 1 111 ? -9.911 -2.881 16.506 1.00 90.06 111 PHE A C 1
ATOM 895 O O . PHE A 1 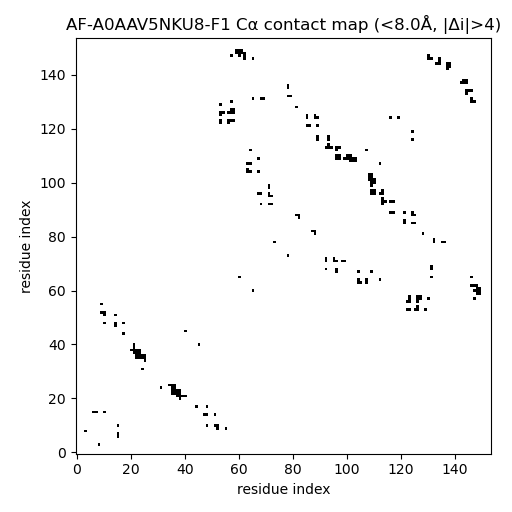111 ? -9.218 -3.853 16.205 1.00 90.06 111 PHE A O 1
ATOM 902 N N . GLU A 1 112 ? -11.134 -2.756 15.996 1.00 90.50 112 GLU A N 1
ATOM 903 C CA . GLU A 1 112 ? -11.635 -3.634 14.934 1.00 90.50 112 GLU A CA 1
ATOM 904 C C . GLU A 1 112 ? -10.836 -3.466 13.638 1.00 90.50 112 GLU A C 1
ATOM 906 O O . GLU A 1 112 ? -10.439 -4.458 13.014 1.00 90.50 112 GLU A O 1
ATOM 911 N N . LEU A 1 113 ? -10.512 -2.222 13.276 1.00 92.69 113 LEU A N 1
ATOM 912 C CA . LEU A 1 113 ? -9.662 -1.930 12.126 1.00 92.69 113 LEU A CA 1
ATOM 913 C C . LEU A 1 113 ? -8.246 -2.506 12.295 1.00 92.69 113 LEU A C 1
ATOM 915 O O . LEU A 1 113 ? -7.699 -3.063 11.341 1.00 92.69 113 LEU A O 1
ATOM 919 N N . SER A 1 114 ? -7.659 -2.454 13.499 1.00 92.69 114 SER A N 1
ATOM 920 C CA . SER A 1 114 ? -6.331 -3.036 13.752 1.00 92.69 114 SER A CA 1
ATOM 921 C C . SER A 1 114 ? -6.312 -4.550 13.493 1.00 92.69 114 SER A C 1
ATOM 923 O O . SER A 1 114 ? -5.390 -5.060 12.848 1.00 92.69 114 SER A O 1
ATOM 925 N N . LYS A 1 115 ? -7.371 -5.270 13.892 1.00 92.31 115 LYS A N 1
ATOM 926 C CA . LYS A 1 115 ? -7.534 -6.709 13.615 1.00 92.31 115 LYS A CA 1
ATOM 927 C C . LYS A 1 115 ? -7.674 -6.997 12.126 1.00 92.31 115 LYS A C 1
ATOM 929 O O . LYS A 1 115 ? -7.068 -7.953 11.643 1.00 92.31 115 LYS A O 1
ATOM 934 N N . LYS A 1 116 ? -8.444 -6.181 11.395 1.00 93.56 116 LYS A N 1
ATOM 935 C CA . LYS A 1 116 ? -8.572 -6.298 9.933 1.00 93.56 116 LYS A CA 1
ATOM 936 C C . LYS A 1 116 ? -7.199 -6.175 9.267 1.00 93.56 116 LYS A C 1
ATOM 938 O O . LYS A 1 116 ? -6.808 -7.056 8.505 1.00 93.56 116 LYS A O 1
ATOM 943 N N . ILE A 1 117 ? -6.429 -5.148 9.628 1.00 93.06 117 ILE A N 1
ATOM 944 C CA . ILE A 1 117 ? -5.086 -4.904 9.079 1.00 93.06 117 ILE A CA 1
ATOM 945 C C . ILE A 1 117 ? -4.091 -6.005 9.464 1.00 93.06 117 ILE A C 1
ATOM 947 O O . ILE A 1 117 ? -3.213 -6.355 8.674 1.00 93.06 117 ILE A O 1
ATOM 951 N N . ALA A 1 118 ? -4.232 -6.622 10.638 1.00 91.56 118 ALA A N 1
ATOM 952 C CA . ALA A 1 118 ? -3.409 -7.771 11.010 1.00 91.56 118 ALA A CA 1
ATOM 953 C C . ALA A 1 118 ? -3.571 -8.962 10.038 1.00 91.56 118 ALA A C 1
ATOM 955 O O . ALA A 1 118 ? -2.651 -9.775 9.916 1.00 91.56 118 ALA A O 1
ATOM 956 N N . GLY A 1 119 ? -4.690 -9.044 9.310 1.00 92.38 119 GLY A N 1
ATOM 957 C CA . GLY A 1 119 ? -4.932 -10.031 8.256 1.00 92.38 119 GLY A CA 1
ATOM 958 C C . GLY A 1 119 ? -4.305 -9.701 6.898 1.00 92.38 119 GLY A C 1
ATOM 959 O O . GLY A 1 119 ? -4.196 -10.598 6.066 1.00 92.38 119 GLY A O 1
ATOM 960 N N . PHE A 1 120 ? -3.861 -8.462 6.670 1.00 94.12 120 PHE A N 1
ATOM 961 C CA . PHE A 1 120 ? -3.295 -8.049 5.384 1.00 94.12 120 PHE A CA 1
ATOM 962 C C . PHE A 1 120 ? -1.935 -8.699 5.121 1.00 94.12 120 PHE A C 1
ATOM 964 O O . PHE A 1 120 ? -1.120 -8.911 6.032 1.00 94.12 120 PHE A O 1
ATOM 971 N N . SER A 1 121 ? -1.698 -9.004 3.851 1.00 92.81 121 SER A N 1
ATOM 972 C CA . SER A 1 121 ? -0.411 -9.419 3.308 1.00 92.81 121 SER A CA 1
ATOM 973 C C . SER A 1 121 ? 0.601 -8.274 3.340 1.00 92.81 121 SER A C 1
ATOM 975 O O . SER A 1 121 ? 0.248 -7.097 3.409 1.00 92.81 121 SER A O 1
ATOM 977 N N . ASP A 1 122 ? 1.887 -8.606 3.250 1.00 89.88 122 ASP A N 1
ATOM 978 C CA . ASP A 1 122 ? 2.951 -7.599 3.294 1.00 89.88 122 ASP A CA 1
ATOM 979 C C . ASP A 1 122 ? 2.833 -6.564 2.166 1.00 89.88 122 ASP A C 1
ATOM 981 O O . ASP A 1 122 ? 3.138 -5.388 2.366 1.00 89.88 122 ASP A O 1
ATOM 985 N N . ILE A 1 123 ? 2.364 -6.985 0.987 1.00 89.81 123 ILE A N 1
ATOM 986 C CA . ILE A 1 123 ? 2.195 -6.089 -0.158 1.00 89.81 123 ILE A CA 1
ATOM 987 C C . ILE A 1 123 ? 1.019 -5.124 0.036 1.00 89.81 123 ILE A C 1
ATOM 989 O O . ILE A 1 123 ? 1.141 -3.952 -0.312 1.00 89.81 123 ILE A O 1
ATOM 993 N N . GLU A 1 124 ? -0.069 -5.568 0.670 1.00 93.50 124 GLU A N 1
ATOM 994 C CA . GLU A 1 124 ? -1.194 -4.703 1.048 1.00 93.50 124 GLU A CA 1
ATOM 995 C C . GLU A 1 124 ? -0.779 -3.698 2.128 1.00 93.50 124 GLU A C 1
ATOM 997 O O . GLU A 1 124 ? -1.141 -2.526 2.049 1.00 93.50 124 GLU A O 1
ATOM 1002 N N . ILE A 1 125 ? 0.039 -4.112 3.105 1.00 92.56 125 ILE A N 1
ATOM 1003 C CA . ILE A 1 125 ? 0.603 -3.192 4.106 1.00 92.56 125 ILE A CA 1
ATOM 1004 C C . ILE A 1 125 ? 1.467 -2.122 3.425 1.00 92.56 125 ILE A C 1
ATOM 1006 O O . ILE A 1 125 ? 1.313 -0.936 3.716 1.00 92.56 125 ILE A O 1
ATOM 1010 N N . CYS A 1 126 ? 2.339 -2.509 2.490 1.00 90.12 126 CYS A N 1
ATOM 1011 C CA . CYS A 1 126 ? 3.118 -1.555 1.697 1.00 90.12 126 CYS A CA 1
ATOM 1012 C C . CYS A 1 126 ? 2.224 -0.588 0.916 1.00 90.12 126 CYS A C 1
ATOM 1014 O O . CYS A 1 126 ? 2.479 0.618 0.929 1.00 90.12 126 CYS A O 1
ATOM 1016 N N . ALA A 1 127 ? 1.170 -1.098 0.277 1.00 92.50 127 ALA A N 1
ATOM 1017 C CA . ALA A 1 127 ? 0.224 -0.283 -0.468 1.00 92.50 127 ALA A CA 1
ATOM 1018 C C . ALA A 1 127 ? -0.503 0.718 0.443 1.00 92.50 127 ALA A C 1
ATOM 1020 O O . ALA A 1 127 ? -0.588 1.894 0.105 1.00 92.50 127 ALA A O 1
ATOM 1021 N N . VAL A 1 128 ? -0.938 0.309 1.641 1.00 93.00 128 VAL A N 1
ATOM 1022 C CA . VAL A 1 128 ? -1.522 1.226 2.636 1.00 93.00 128 VAL A CA 1
ATOM 1023 C C . VAL A 1 128 ? -0.555 2.365 2.959 1.00 93.00 128 VAL A C 1
ATOM 1025 O O . VAL A 1 128 ? -0.920 3.533 2.835 1.00 93.00 128 VAL A O 1
ATOM 1028 N N . TYR A 1 129 ? 0.697 2.056 3.307 1.00 90.69 129 TYR A N 1
ATOM 1029 C CA . TYR A 1 129 ? 1.702 3.088 3.582 1.00 90.69 129 TYR A CA 1
ATOM 1030 C C . TYR A 1 129 ? 1.943 4.007 2.382 1.00 90.69 129 TYR A C 1
ATOM 1032 O O . TYR A 1 129 ? 2.080 5.218 2.559 1.00 90.69 129 TYR A O 1
ATOM 1040 N N . TYR A 1 130 ? 1.967 3.448 1.171 1.00 90.31 130 TYR A N 1
ATOM 1041 C CA . TYR A 1 130 ? 2.106 4.207 -0.065 1.00 90.31 130 TYR A CA 1
ATOM 1042 C C . TYR A 1 130 ? 0.983 5.240 -0.232 1.00 90.31 130 TYR A C 1
ATOM 1044 O O . TYR A 1 130 ? 1.270 6.427 -0.397 1.00 90.31 130 TYR A O 1
ATOM 1052 N N . GLN A 1 131 ? -0.280 4.822 -0.109 1.00 92.50 131 GLN A N 1
ATOM 1053 C CA . GLN A 1 131 ? -1.439 5.709 -0.264 1.00 92.50 131 GLN A CA 1
ATOM 1054 C C . GLN A 1 131 ? -1.464 6.814 0.801 1.00 92.50 131 GLN A C 1
ATOM 1056 O O . GLN A 1 131 ? -1.714 7.982 0.495 1.00 92.50 131 GLN A O 1
ATOM 1061 N N . ILE A 1 132 ? -1.132 6.474 2.049 1.00 90.94 132 ILE A N 1
ATOM 1062 C CA . ILE A 1 132 ? -1.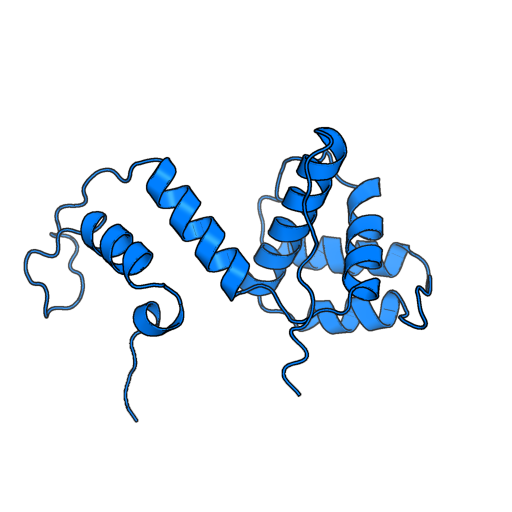047 7.452 3.140 1.00 90.94 132 ILE A CA 1
ATOM 1063 C C . ILE A 1 132 ? 0.087 8.447 2.889 1.00 90.94 132 ILE A C 1
ATOM 1065 O O . ILE A 1 132 ? -0.101 9.651 3.048 1.00 90.94 132 ILE A O 1
ATOM 1069 N N . HIS A 1 133 ? 1.255 7.984 2.440 1.00 87.50 133 HIS A N 1
ATOM 1070 C CA . HIS A 1 133 ? 2.362 8.871 2.085 1.00 87.50 133 HIS A CA 1
ATOM 1071 C C . HIS A 1 133 ? 1.987 9.827 0.949 1.00 87.50 133 HIS A C 1
ATOM 1073 O O . HIS A 1 133 ? 2.274 11.021 1.051 1.00 87.50 133 HIS A O 1
ATOM 1079 N N . GLN A 1 134 ? 1.323 9.336 -0.101 1.00 88.62 134 GLN A N 1
ATOM 1080 C CA . GLN A 1 134 ? 0.831 10.185 -1.187 1.00 88.62 134 GLN A CA 1
ATOM 1081 C C . GLN A 1 134 ? -0.148 11.242 -0.666 1.00 88.62 134 GLN A C 1
ATOM 1083 O O . GLN A 1 134 ? 0.018 12.425 -0.966 1.00 88.62 134 GLN A O 1
ATOM 1088 N N . ASN A 1 135 ? -1.090 10.853 0.201 1.00 90.00 135 ASN A N 1
ATOM 1089 C CA . ASN A 1 135 ? -2.019 11.783 0.841 1.00 90.00 135 ASN A CA 1
ATOM 1090 C C . ASN A 1 135 ? -1.296 12.859 1.672 1.00 90.00 135 ASN A C 1
ATOM 1092 O O . ASN A 1 135 ? -1.553 14.051 1.506 1.00 90.00 135 ASN A O 1
ATOM 1096 N N . LEU A 1 136 ? -0.342 12.469 2.520 1.00 86.06 136 LEU A N 1
ATOM 1097 C CA . LEU A 1 136 ? 0.416 13.397 3.364 1.00 86.06 136 LEU A CA 1
ATOM 1098 C C . LEU A 1 136 ? 1.292 14.356 2.542 1.00 86.06 136 LEU A C 1
ATOM 1100 O O . LEU A 1 136 ? 1.377 15.549 2.853 1.00 86.06 136 LEU A O 1
ATOM 1104 N N . ILE A 1 137 ? 1.937 13.860 1.480 1.00 85.75 137 ILE A N 1
ATOM 1105 C CA . ILE A 1 137 ? 2.705 14.678 0.532 1.00 85.75 137 ILE A CA 1
ATOM 1106 C C . ILE A 1 137 ? 1.774 15.678 -0.155 1.00 85.75 137 ILE A C 1
ATOM 1108 O O . ILE A 1 137 ? 2.070 16.875 -0.171 1.00 85.75 137 ILE A O 1
ATOM 1112 N N . ALA A 1 138 ? 0.646 15.214 -0.688 1.00 88.56 138 ALA A N 1
ATOM 1113 C CA . ALA A 1 138 ? -0.321 16.061 -1.365 1.00 88.56 138 ALA A CA 1
ATOM 1114 C C . ALA A 1 138 ? -0.849 17.166 -0.440 1.00 88.56 138 ALA A C 1
ATOM 1116 O O . ALA A 1 138 ? -0.767 18.341 -0.799 1.00 88.56 138 ALA A O 1
ATOM 1117 N N . ASN A 1 139 ? -1.238 16.824 0.792 1.00 85.50 139 ASN A N 1
ATOM 1118 C CA . ASN A 1 139 ? -1.675 17.786 1.806 1.00 85.50 139 ASN A CA 1
ATOM 1119 C C . ASN A 1 139 ? -0.604 18.847 2.097 1.00 85.50 139 ASN A C 1
ATOM 1121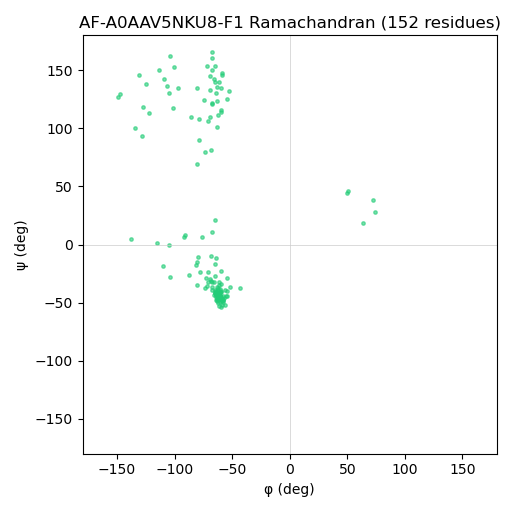 O O . ASN A 1 139 ? -0.897 20.045 2.110 1.00 85.50 139 ASN A O 1
ATOM 1125 N N . LYS A 1 140 ? 0.662 18.440 2.273 1.00 84.94 140 LYS A N 1
ATOM 1126 C CA . LYS A 1 140 ? 1.765 19.384 2.517 1.00 84.94 140 LYS A CA 1
ATOM 1127 C C . LYS A 1 140 ? 1.978 20.350 1.357 1.00 84.94 140 LYS A C 1
ATOM 1129 O O . LYS A 1 140 ? 2.219 21.535 1.584 1.00 84.94 140 LYS A O 1
ATOM 1134 N N . TYR A 1 141 ? 1.938 19.848 0.126 1.00 87.00 141 TYR A N 1
ATOM 1135 C CA . TYR A 1 141 ? 2.179 20.653 -1.071 1.00 87.00 141 TYR A CA 1
ATOM 1136 C C . TYR A 1 141 ? 0.899 21.265 -1.656 1.00 87.00 141 TYR A C 1
ATOM 1138 O O . TYR A 1 141 ? 0.969 21.857 -2.731 1.00 87.00 141 TYR A O 1
ATOM 1146 N N . ARG A 1 142 ? -0.240 21.157 -0.951 1.00 88.25 142 ARG A N 1
ATOM 1147 C CA . ARG A 1 142 ? -1.568 21.624 -1.390 1.00 88.25 142 ARG A CA 1
ATOM 1148 C C . ARG A 1 142 ? -1.921 21.136 -2.796 1.00 88.25 142 ARG A C 1
ATOM 1150 O O . ARG A 1 142 ? -2.358 21.912 -3.642 1.00 88.25 142 ARG A O 1
ATOM 1157 N N . ARG A 1 143 ? -1.649 19.859 -3.051 1.00 88.69 143 ARG A N 1
ATOM 1158 C CA . ARG A 1 143 ? -2.012 19.167 -4.286 1.00 88.69 143 ARG A CA 1
ATOM 1159 C C . ARG A 1 143 ? -3.259 18.337 -4.047 1.00 88.69 143 ARG A C 1
ATOM 1161 O O . ARG A 1 143 ? -3.480 17.863 -2.935 1.00 88.69 143 ARG A O 1
ATOM 1168 N N . ASP A 1 144 ? -4.011 18.126 -5.113 1.00 86.50 144 ASP A N 1
ATOM 1169 C CA . ASP A 1 144 ? -5.168 17.249 -5.073 1.00 86.50 144 ASP A CA 1
ATOM 1170 C C . ASP A 1 144 ? -4.705 15.791 -5.039 1.00 86.50 144 ASP A C 1
ATOM 1172 O O . ASP A 1 144 ? -3.943 15.337 -5.896 1.00 86.50 144 ASP A O 1
ATOM 1176 N N . PHE A 1 145 ? -5.161 15.060 -4.028 1.00 89.19 145 PHE A N 1
ATOM 1177 C CA . PHE A 1 145 ? -5.030 13.613 -3.936 1.00 89.19 145 PHE A CA 1
ATOM 1178 C C . PHE A 1 145 ? -6.230 13.069 -3.174 1.00 89.19 145 PHE A C 1
ATOM 1180 O O . PHE A 1 145 ? -6.523 13.510 -2.062 1.00 89.19 145 PHE A O 1
ATOM 1187 N N . SER A 1 146 ? -6.914 12.100 -3.772 1.00 88.88 146 SER A N 1
ATOM 1188 C CA . SER A 1 146 ? -8.015 11.395 -3.125 1.00 88.88 146 SER A CA 1
ATOM 1189 C C . SER A 1 146 ? -7.534 10.020 -2.706 1.00 88.88 146 SER A C 1
ATOM 1191 O O . SER A 1 146 ? -6.947 9.300 -3.510 1.00 88.88 146 SER A O 1
ATOM 1193 N N . LEU A 1 147 ? -7.786 9.668 -1.445 1.00 90.94 147 LEU A N 1
ATOM 1194 C CA . LEU A 1 147 ? -7.577 8.303 -0.981 1.00 90.94 147 LEU A CA 1
ATOM 1195 C C . LEU A 1 147 ? -8.435 7.338 -1.816 1.00 90.94 147 LEU A C 1
ATOM 1197 O O . LEU A 1 147 ? -9.545 7.717 -2.205 1.00 90.94 147 LEU A O 1
ATOM 1201 N N . PRO A 1 148 ? -7.950 6.111 -2.066 1.00 90.62 148 PRO A N 1
ATOM 1202 C CA . PRO A 1 148 ? -8.705 5.102 -2.792 1.00 90.62 148 PRO A CA 1
ATOM 1203 C C . PRO A 1 148 ? -10.086 4.896 -2.174 1.00 90.62 148 PRO A C 1
ATOM 1205 O O . PRO A 1 148 ? -10.233 4.757 -0.959 1.00 90.62 148 PRO A O 1
ATOM 1208 N N . SER A 1 149 ? -11.108 4.885 -3.016 1.00 81.81 149 SER A N 1
ATOM 1209 C CA . SER A 1 149 ? -12.481 4.592 -2.626 1.00 81.81 149 SER A CA 1
ATOM 1210 C C . SER A 1 149 ? -12.873 3.239 -3.183 1.00 81.81 149 SER A C 1
ATOM 1212 O O . SER A 1 149 ? -12.519 2.923 -4.317 1.00 81.81 149 SER A O 1
ATOM 1214 N N . ILE A 1 150 ? -13.648 2.473 -2.421 1.00 81.31 150 ILE A N 1
ATOM 1215 C CA . ILE A 1 150 ? -14.243 1.237 -2.926 1.00 81.31 150 ILE A CA 1
ATOM 1216 C C . ILE A 1 150 ? -15.129 1.614 -4.118 1.00 81.31 150 ILE A C 1
ATOM 1218 O O . ILE A 1 150 ? -16.128 2.320 -3.947 1.00 81.31 150 ILE A O 1
ATOM 1222 N N . ASN A 1 151 ? -14.750 1.169 -5.320 1.00 58.16 151 ASN A N 1
ATOM 1223 C CA . ASN A 1 151 ? -15.612 1.262 -6.492 1.00 58.16 151 ASN A CA 1
ATOM 1224 C C . ASN A 1 151 ? -16.836 0.400 -6.204 1.00 58.16 151 ASN A C 1
ATOM 1226 O O . ASN A 1 151 ? -16.787 -0.827 -6.249 1.00 58.16 151 ASN A O 1
ATOM 1230 N N . SER A 1 152 ? -17.930 1.051 -5.837 1.00 43.44 152 SER A N 1
ATOM 1231 C CA . SER A 1 152 ? -19.227 0.406 -5.690 1.00 43.44 152 SER A CA 1
ATOM 1232 C C . SER A 1 152 ? -19.822 0.270 -7.088 1.00 43.44 152 SER A C 1
ATOM 1234 O O . SER A 1 152 ? -20.772 0.960 -7.437 1.00 43.44 152 SER A O 1
ATOM 1236 N N . ASP A 1 153 ? -19.223 -0.596 -7.906 1.00 36.91 153 ASP A N 1
ATOM 1237 C CA . ASP A 1 153 ? -19.861 -1.081 -9.127 1.00 36.91 153 ASP A CA 1
ATOM 1238 C C . ASP A 1 153 ? -20.956 -2.078 -8.700 1.00 36.91 153 ASP A C 1
ATOM 1240 O O . ASP A 1 153 ? -20.744 -3.292 -8.672 1.00 36.91 153 ASP A O 1
ATOM 1244 N N . PHE A 1 154 ? -22.105 -1.537 -8.279 1.00 36.97 154 PHE A N 1
ATOM 1245 C CA . PHE A 1 154 ? -23.373 -2.254 -8.111 1.00 36.97 154 PHE A CA 1
ATOM 1246 C C . PHE A 1 154 ? -24.321 -1.921 -9.263 1.00 36.97 154 PHE A C 1
ATOM 1248 O O . PHE A 1 154 ? -24.482 -0.716 -9.566 1.00 36.97 154 PHE A O 1
#

Sequence (154 aa):
MNNKDPIDFLFSDTSREILFKLVDKKHPKELASGTDDVFEPTISAVFVLFDELMNKSTPDLYHSEWLLITEALTNKYTPYRLMNSLNGMKRELVMSLEDLGGKELFNIDSFELSKKIAGFSDIEICAVYYQIHQNLIANKYRRDFSLPSINSDF

Solvent-accessible surface area (backbone atoms only — not comparable to full-atom values): 9204 Å² total; per-residue (Å²): 131,86,84,71,56,69,64,70,77,63,39,53,73,69,48,44,52,51,55,51,63,40,43,42,55,88,51,86,89,56,80,92,55,102,81,44,56,66,49,84,70,52,71,66,58,55,51,53,50,49,51,49,45,32,62,73,35,43,69,89,42,56,65,52,56,53,50,51,53,44,56,36,48,62,82,76,51,72,86,81,67,81,68,98,37,68,72,55,46,52,52,50,54,32,51,32,23,46,70,56,68,62,47,64,42,97,86,42,42,25,50,62,50,23,56,57,56,70,70,52,51,70,62,30,50,50,12,50,54,49,54,46,41,51,42,55,51,19,61,75,70,73,45,94,64,79,78,77,66,66,80,80,87,122

Radius of gyration: 18.58 Å; Cα contacts (8 Å, |Δi|>4): 141; chains: 1; bounding box: 46×47×47 Å

Mean predicted aligned error: 9.72 Å

Foldseek 3Di:
DPCDDPCNPQDDPVLVVLVCLQWQDPDPPDDDDPPIDGDDRDPVSVVVSLVSNLVVLADADAPQLLVLLLVLDVVPDPLDDDDPDLVVLLVSSLVSLVVVPQDDDPNDTSNVSSVVSNPGDSSNSVSSSVLSSVVVVCVVVVHDDDRDHPPPPD

pLDDT: mean 78.18, std 14.88, range [36.91, 94.12]

Nearest PDB structures (foldseek):
  5jdn-assembly1_A  TM=2.052E-01  e=6.150E+00  Methanocaldococcus jannaschii DSM 2661

Organism: NCBI:txid104609